Protein AF-A0A4Q2UKL5-F1 (afdb_monomer)

Sequence (74 aa):
MAKLSTQLALRVLLTDDDYLRTWLEAGYTKEDRSRLKYRFDRDQLSLDLMEEILTRCGFTVAVEKQWNRPQKGH

Secondary structure (DSSP, 8-state):
-PPPPHHHHHHHHHH-GGGHHHHHHTT--HHHHHHHHHHHTTT-S-HHHHHHHHHHTT----------------

Mean predicted aligned error: 8.25 Å

Radius of gyration: 15.41 Å; Cα contacts (8 Å, |Δi|>4): 44; chains: 1; bounding box: 28×22×54 Å

pLDDT: mean 82.32, std 19.3, range [34.69, 97.25]

Solvent-accessible surface area (backbone atoms only — not comparable to full-atom values): 4667 Å² total; per-residue (Å²): 133,89,84,69,53,71,68,58,49,50,48,46,56,54,70,39,71,87,34,48,58,45,42,43,75,51,72,48,52,76,65,54,40,53,54,49,41,58,33,50,80,66,72,68,60,54,69,68,58,52,52,51,54,39,45,58,51,71,42,82,80,79,76,80,77,79,74,79,73,80,81,80,78,126

Organism: NCBI:txid2502893

Foldseek 3Di:
DDDDDLLRLLQCCLPPVVNVVLQVVLVDDVVNSVVVNVCSVVVNDDSVRSVVSCVSSVHDPPPPPPDPDPPPDD

Nearest PDB structures (foldseek):
  2o38-assembly1_A  TM=5.738E-01  e=2.774E+00  Rhodopseudomonas palustris CGA009

Structure (mmCIF, N/CA/C/O backbone):
data_AF-A0A4Q2UKL5-F1
#
_entry.id   AF-A0A4Q2UKL5-F1
#
loop_
_atom_site.group_PDB
_atom_site.id
_atom_site.type_symbol
_atom_site.label_atom_id
_atom_site.label_alt_id
_atom_site.label_comp_id
_atom_site.label_asym_id
_atom_site.label_entity_id
_atom_site.label_seq_id
_atom_site.pdbx_PDB_ins_code
_atom_site.Cartn_x
_atom_site.Cartn_y
_atom_site.Cartn_z
_atom_site.occupancy
_atom_site.B_iso_or_equiv
_atom_site.auth_seq_id
_atom_site.auth_comp_id
_atom_site.auth_asym_id
_atom_site.auth_atom_id
_atom_site.pdbx_PDB_model_num
ATOM 1 N N . MET A 1 1 ? -20.498 2.193 2.864 1.00 44.12 1 MET A N 1
ATOM 2 C CA . MET A 1 1 ? -19.132 1.826 2.432 1.00 44.12 1 MET A CA 1
ATOM 3 C C . MET A 1 1 ? -18.646 0.704 3.332 1.00 44.12 1 MET A C 1
ATOM 5 O O . MET A 1 1 ? -18.747 0.852 4.544 1.00 44.12 1 MET A O 1
ATOM 9 N N . ALA A 1 2 ? -18.217 -0.427 2.771 1.00 48.81 2 ALA A N 1
ATOM 10 C CA . ALA A 1 2 ? -17.644 -1.514 3.562 1.00 48.81 2 ALA A CA 1
ATOM 11 C C . ALA A 1 2 ? -16.274 -1.074 4.103 1.00 48.81 2 ALA A C 1
ATOM 13 O O . ALA A 1 2 ? -15.457 -0.560 3.341 1.00 48.81 2 ALA A O 1
ATOM 14 N N . LYS A 1 3 ? -16.036 -1.232 5.409 1.00 57.56 3 LYS A N 1
ATOM 15 C CA . LYS A 1 3 ? -14.713 -1.005 6.003 1.00 57.56 3 LYS A CA 1
ATOM 16 C C . LYS A 1 3 ? -13.880 -2.270 5.795 1.00 57.56 3 LYS A C 1
ATOM 18 O O . LYS A 1 3 ? -14.302 -3.344 6.215 1.00 57.56 3 LYS A O 1
ATOM 23 N N . LEU A 1 4 ? -12.728 -2.151 5.143 1.00 66.19 4 LEU A N 1
ATOM 24 C CA . LEU A 1 4 ? -11.751 -3.238 5.046 1.00 66.19 4 LEU A CA 1
ATOM 25 C C . LEU A 1 4 ? -10.761 -3.119 6.208 1.00 66.19 4 LEU A C 1
ATOM 27 O O . LEU A 1 4 ? -10.424 -2.009 6.620 1.00 66.19 4 LEU A O 1
ATOM 31 N N . SER A 1 5 ? -10.278 -4.251 6.719 1.00 84.12 5 SER A N 1
ATOM 32 C CA . SER A 1 5 ? -9.125 -4.246 7.622 1.00 84.12 5 SER A CA 1
ATOM 33 C C . SER A 1 5 ? -7.870 -3.782 6.872 1.00 84.12 5 SER A C 1
ATOM 35 O O . SER A 1 5 ? -7.769 -3.976 5.658 1.00 84.12 5 SER A O 1
ATOM 37 N N . THR A 1 6 ? -6.888 -3.216 7.583 1.00 86.25 6 THR A N 1
ATOM 38 C CA . THR A 1 6 ? -5.610 -2.755 7.005 1.00 86.25 6 THR A CA 1
ATOM 39 C C . THR A 1 6 ? -4.940 -3.842 6.158 1.00 86.25 6 THR A C 1
ATOM 41 O O . THR A 1 6 ? -4.493 -3.580 5.044 1.00 86.25 6 THR A O 1
ATOM 44 N N . GLN A 1 7 ? -4.954 -5.093 6.630 1.00 88.00 7 GLN A N 1
ATOM 45 C CA . GLN A 1 7 ? -4.407 -6.233 5.889 1.00 88.00 7 GLN A CA 1
ATOM 46 C C . GLN A 1 7 ? -5.165 -6.512 4.587 1.00 88.00 7 GLN A C 1
ATOM 48 O O . GLN A 1 7 ? -4.545 -6.749 3.552 1.00 88.00 7 GLN A O 1
ATOM 53 N N . LEU A 1 8 ? -6.500 -6.483 4.612 1.00 89.19 8 LEU A N 1
ATOM 54 C CA . LEU A 1 8 ? -7.307 -6.757 3.424 1.00 89.19 8 LEU A CA 1
ATOM 55 C C . LEU A 1 8 ? -7.178 -5.634 2.389 1.00 89.19 8 LEU A C 1
ATOM 57 O O . LEU A 1 8 ? -7.036 -5.916 1.202 1.00 89.19 8 LEU A O 1
ATOM 61 N N . ALA A 1 9 ? -7.160 -4.378 2.837 1.00 90.19 9 ALA A N 1
ATOM 62 C CA . ALA A 1 9 ? -6.938 -3.225 1.971 1.00 90.19 9 ALA A CA 1
ATOM 63 C C . ALA A 1 9 ? -5.554 -3.280 1.308 1.00 90.19 9 ALA A C 1
ATOM 65 O O . ALA A 1 9 ? -5.446 -3.112 0.093 1.00 90.19 9 ALA A O 1
ATOM 66 N N . LEU A 1 10 ? -4.504 -3.581 2.082 1.00 93.31 10 LEU A N 1
ATOM 67 C CA . LEU A 1 10 ? -3.153 -3.695 1.537 1.00 93.31 10 LEU A CA 1
ATOM 68 C C . LEU A 1 10 ? -3.039 -4.870 0.561 1.00 93.31 10 LEU A C 1
ATOM 70 O O . LEU A 1 10 ? -2.415 -4.734 -0.488 1.00 93.31 10 LEU A O 1
ATOM 74 N N .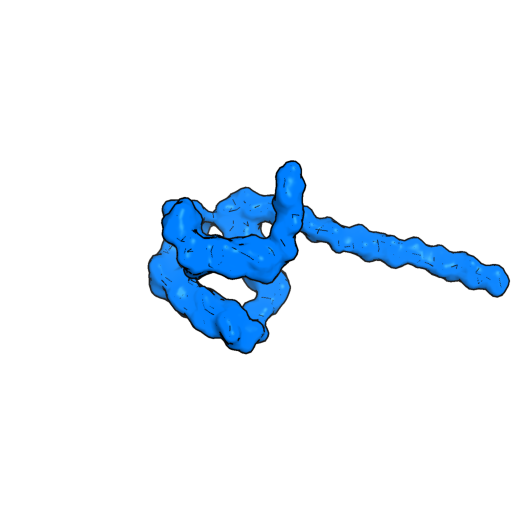 ARG A 1 11 ? -3.676 -6.007 0.862 1.00 93.56 11 ARG A N 1
ATOM 75 C CA . ARG A 1 11 ? -3.712 -7.154 -0.049 1.00 93.56 11 ARG A CA 1
ATOM 76 C C . ARG A 1 11 ? -4.291 -6.763 -1.405 1.00 93.56 11 ARG A C 1
ATOM 78 O O . ARG A 1 11 ? -3.641 -7.011 -2.413 1.00 93.56 11 ARG A O 1
ATOM 85 N N . VAL A 1 12 ? -5.458 -6.116 -1.422 1.00 92.62 12 VAL A N 1
ATOM 86 C CA . VAL A 1 12 ? -6.101 -5.638 -2.658 1.0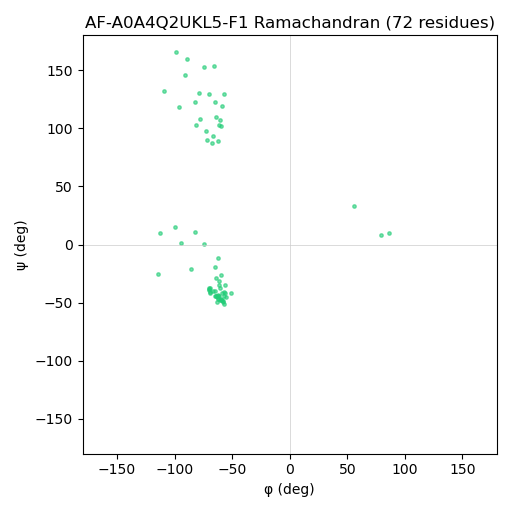0 92.62 12 VAL A CA 1
ATOM 87 C C . VAL A 1 12 ? -5.166 -4.689 -3.413 1.00 92.62 12 VAL A C 1
ATOM 89 O O . VAL A 1 12 ? -4.869 -4.928 -4.581 1.00 92.62 12 VAL A O 1
ATOM 92 N N . LEU A 1 13 ? -4.600 -3.692 -2.728 1.00 93.31 13 LEU A N 1
ATOM 93 C CA . LEU A 1 13 ? -3.656 -2.736 -3.317 1.00 93.31 13 LEU A CA 1
ATOM 94 C C . LEU A 1 13 ? -2.431 -3.415 -3.960 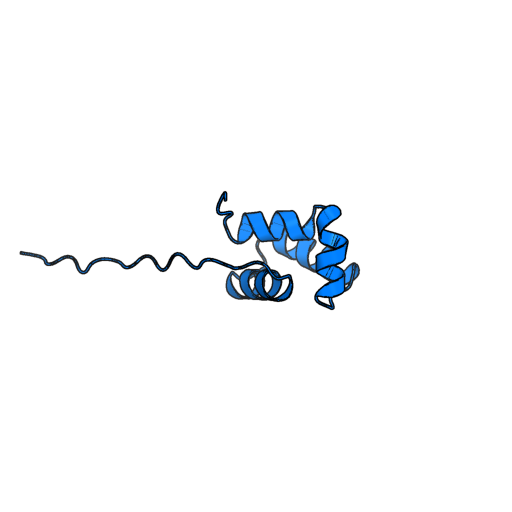1.00 93.31 13 LEU A C 1
ATOM 96 O O . LEU A 1 13 ? -1.930 -2.957 -4.988 1.00 93.31 13 LEU A O 1
ATOM 100 N N . LEU A 1 14 ? -1.938 -4.518 -3.393 1.00 95.50 14 LEU A N 1
ATOM 101 C CA . LEU A 1 14 ? -0.756 -5.228 -3.889 1.00 95.50 14 LEU A CA 1
ATOM 102 C C . LEU A 1 14 ? -1.057 -6.256 -4.990 1.00 95.50 14 LEU A C 1
ATOM 104 O O . LEU A 1 14 ? -0.134 -6.611 -5.723 1.00 95.50 14 LEU A O 1
ATOM 108 N N . THR A 1 15 ? -2.299 -6.736 -5.119 1.00 93.31 15 THR A N 1
ATOM 109 C CA . THR A 1 15 ? -2.640 -7.832 -6.048 1.00 93.31 15 THR A CA 1
ATOM 110 C C . THR A 1 15 ? -3.564 -7.451 -7.192 1.00 93.31 15 THR A C 1
ATOM 112 O O . THR A 1 15 ? -3.550 -8.139 -8.204 1.00 93.31 15 THR A O 1
ATOM 115 N N . ASP A 1 16 ? -4.383 -6.417 -7.032 1.00 93.25 16 ASP A N 1
ATOM 116 C CA . ASP A 1 16 ? -5.403 -6.047 -8.012 1.00 93.25 16 ASP A CA 1
ATOM 117 C C . ASP A 1 16 ? -4.884 -4.950 -8.951 1.00 93.25 16 ASP A C 1
ATOM 119 O O . ASP A 1 16 ? -4.493 -3.864 -8.514 1.00 93.25 16 ASP A O 1
ATOM 123 N N . ASP A 1 17 ? -4.812 -5.242 -10.247 1.00 90.75 17 ASP A N 1
ATOM 124 C CA . ASP A 1 17 ? -4.235 -4.344 -11.249 1.00 90.75 17 ASP A CA 1
ATOM 125 C C . ASP A 1 17 ? -5.011 -3.039 -11.428 1.00 90.75 17 ASP A C 1
ATOM 127 O O . ASP A 1 17 ? -4.403 -2.040 -11.827 1.00 90.75 17 ASP A O 1
ATOM 131 N N . ASP A 1 18 ? -6.277 -2.986 -11.014 1.00 92.88 18 ASP A N 1
ATOM 132 C CA . ASP A 1 18 ? -7.060 -1.747 -11.001 1.00 92.88 18 ASP A CA 1
ATOM 133 C C . ASP A 1 18 ? -6.411 -0.673 -10.106 1.00 92.88 18 ASP A C 1
ATOM 135 O O . ASP A 1 18 ? -6.517 0.528 -10.369 1.00 92.88 18 ASP A O 1
ATOM 139 N N . TYR A 1 19 ? -5.638 -1.091 -9.097 1.00 92.44 19 TYR A N 1
ATOM 140 C CA . TYR A 1 19 ? -4.903 -0.201 -8.195 1.00 92.44 19 TYR A CA 1
ATOM 141 C C . TYR A 1 19 ? -3.453 0.058 -8.615 1.00 92.44 19 TYR A C 1
ATOM 143 O O . TYR A 1 19 ?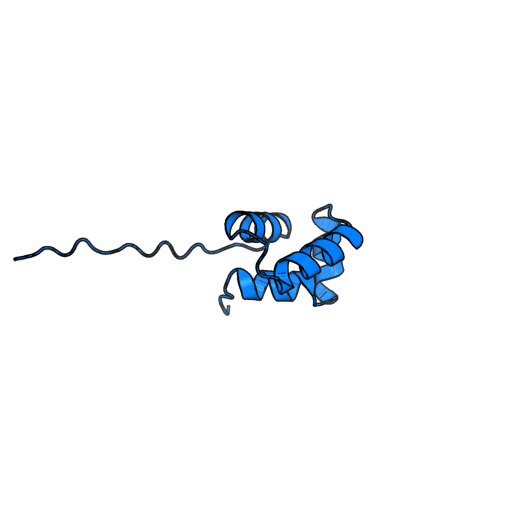 -2.739 0.803 -7.936 1.00 92.44 19 TYR A O 1
ATOM 151 N N . LEU A 1 20 ? -2.988 -0.501 -9.740 1.00 93.44 20 LEU A N 1
ATOM 152 C CA . LEU A 1 20 ? -1.632 -0.248 -10.235 1.00 93.44 20 LEU A CA 1
ATOM 153 C C . LEU A 1 20 ? -1.418 1.240 -10.529 1.00 93.44 20 LEU A C 1
ATOM 155 O O . LEU A 1 20 ? -0.346 1.776 -10.261 1.00 93.44 20 LEU A O 1
ATOM 159 N N . ARG A 1 21 ? -2.437 1.922 -11.056 1.00 92.88 21 ARG A N 1
ATOM 160 C CA . ARG A 1 21 ? -2.357 3.361 -11.314 1.00 92.88 21 ARG A CA 1
ATOM 161 C C . ARG A 1 21 ? -2.180 4.149 -10.016 1.00 92.88 21 ARG A C 1
ATOM 163 O O . ARG A 1 21 ? -1.244 4.935 -9.926 1.00 92.88 21 ARG A O 1
ATOM 170 N N . THR A 1 22 ? -3.013 3.885 -9.010 1.00 93.69 22 THR A N 1
ATOM 171 C CA . THR A 1 22 ? -2.921 4.511 -7.680 1.00 93.69 22 THR A CA 1
ATOM 172 C C . THR A 1 22 ? -1.552 4.279 -7.042 1.00 93.69 22 THR A C 1
ATOM 174 O O . THR A 1 22 ? -0.962 5.196 -6.478 1.00 93.69 22 THR A O 1
ATOM 177 N N . TRP A 1 23 ? -1.010 3.068 -7.184 1.00 95.19 23 TRP A N 1
ATOM 178 C CA . TRP 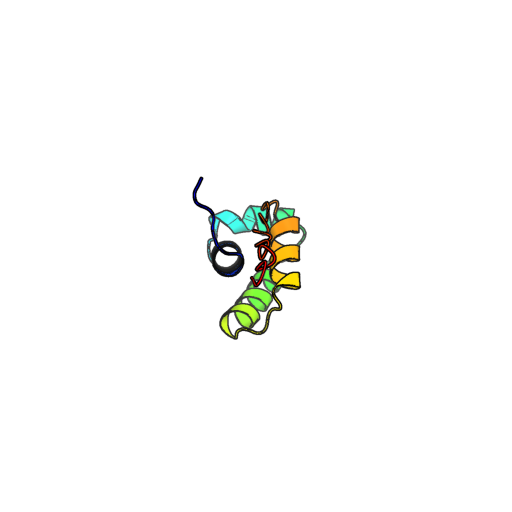A 1 23 ? 0.321 2.709 -6.702 1.00 95.19 23 TRP A CA 1
ATOM 179 C C . TRP A 1 23 ? 1.435 3.561 -7.328 1.00 95.19 23 TRP A C 1
ATOM 181 O O . TRP A 1 23 ? 2.302 4.077 -6.623 1.00 95.19 23 TRP A O 1
ATOM 191 N N . LEU A 1 24 ? 1.401 3.727 -8.653 1.00 95.06 24 LEU A N 1
ATOM 192 C CA . LEU A 1 24 ? 2.383 4.527 -9.388 1.00 95.06 24 LEU A CA 1
ATOM 193 C C . LEU A 1 24 ? 2.222 6.030 -9.106 1.00 95.06 24 LEU A C 1
ATOM 195 O O . LEU A 1 24 ? 3.219 6.731 -8.951 1.00 95.06 24 LEU A O 1
ATOM 199 N N . GLU A 1 25 ? 0.985 6.523 -8.995 1.00 94.44 25 GLU A N 1
ATOM 200 C CA . GLU A 1 25 ? 0.687 7.919 -8.636 1.00 94.44 25 GLU A CA 1
ATOM 201 C C . GLU A 1 25 ? 1.159 8.264 -7.211 1.00 94.44 25 GLU A C 1
ATOM 203 O O . GLU A 1 25 ? 1.571 9.394 -6.961 1.00 94.44 25 GLU A O 1
ATOM 208 N N . ALA A 1 26 ? 1.205 7.282 -6.303 1.00 93.75 26 ALA A N 1
ATOM 209 C CA . ALA A 1 26 ? 1.797 7.417 -4.968 1.00 93.75 26 ALA A CA 1
ATOM 210 C C . ALA A 1 26 ? 3.345 7.432 -4.962 1.00 93.75 26 ALA A C 1
ATOM 212 O O . ALA A 1 26 ? 3.963 7.530 -3.898 1.00 93.75 26 ALA A O 1
ATOM 213 N N . GLY A 1 27 ? 3.986 7.342 -6.134 1.00 95.56 27 GLY A N 1
ATOM 214 C CA . GLY A 1 27 ? 5.439 7.431 -6.304 1.00 95.56 27 GLY A CA 1
ATOM 215 C C . GLY A 1 27 ? 6.191 6.112 -6.123 1.00 95.56 27 GLY A C 1
ATOM 216 O O . GLY A 1 27 ? 7.420 6.119 -6.058 1.00 95.56 27 GLY A O 1
ATOM 217 N N . TYR A 1 28 ? 5.485 4.983 -6.038 1.00 96.38 28 TYR A N 1
ATOM 218 C CA . TYR A 1 28 ? 6.104 3.663 -5.957 1.00 96.38 28 TYR A CA 1
ATOM 219 C C . TYR A 1 28 ? 6.358 3.055 -7.338 1.00 96.38 28 TYR A C 1
ATOM 221 O O . TYR A 1 28 ? 5.718 3.397 -8.331 1.00 96.38 28 TYR A O 1
ATOM 229 N N . THR A 1 29 ? 7.267 2.083 -7.403 1.00 97.12 29 THR A N 1
ATOM 230 C CA . THR A 1 29 ? 7.564 1.326 -8.627 1.00 97.12 29 THR A CA 1
ATOM 231 C C . THR A 1 29 ? 6.846 -0.02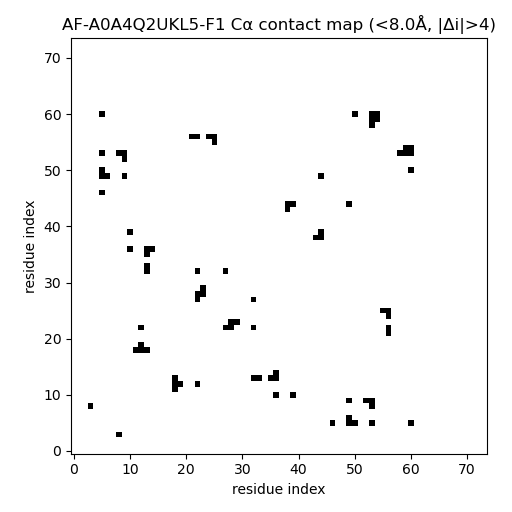9 -8.663 1.00 97.12 29 THR A C 1
ATOM 233 O O . THR A 1 29 ? 6.376 -0.545 -7.647 1.00 97.12 29 THR A O 1
ATOM 236 N N . LYS A 1 30 ? 6.794 -0.672 -9.839 1.00 95.31 30 LYS A N 1
ATOM 237 C CA . LYS A 1 30 ? 6.307 -2.064 -9.962 1.00 95.31 30 LYS A CA 1
ATOM 238 C C . LYS A 1 30 ? 7.158 -3.057 -9.157 1.00 95.31 30 LYS A C 1
ATOM 240 O O . LYS A 1 30 ? 6.643 -4.061 -8.658 1.00 95.31 30 LYS A O 1
ATOM 245 N N . GLU A 1 31 ? 8.449 -2.769 -9.019 1.00 97.25 31 GLU A N 1
ATOM 246 C CA . GLU A 1 31 ? 9.377 -3.572 -8.225 1.00 97.25 31 GLU A CA 1
ATOM 247 C C . GLU A 1 31 ? 9.077 -3.442 -6.727 1.00 97.25 31 GLU A C 1
ATOM 249 O O . GLU A 1 31 ? 9.001 -4.456 -6.030 1.00 97.25 31 GLU A O 1
ATOM 254 N N . ASP A 1 32 ? 8.770 -2.228 -6.250 1.00 96.62 32 ASP A N 1
ATOM 255 C CA . ASP A 1 32 ? 8.303 -2.006 -4.876 1.00 96.62 32 ASP A CA 1
ATOM 256 C C . ASP A 1 32 ? 7.052 -2.822 -4.572 1.00 96.62 32 ASP A C 1
ATOM 258 O O . ASP A 1 32 ? 6.990 -3.476 -3.530 1.00 96.62 32 ASP A O 1
ATOM 262 N N . ARG A 1 33 ? 6.087 -2.837 -5.503 1.00 95.88 33 ARG A N 1
ATOM 263 C CA . ARG A 1 33 ? 4.843 -3.609 -5.367 1.00 95.88 33 ARG A CA 1
ATOM 264 C C . ARG A 1 33 ? 5.133 -5.096 -5.198 1.00 95.88 33 ARG A C 1
ATOM 266 O O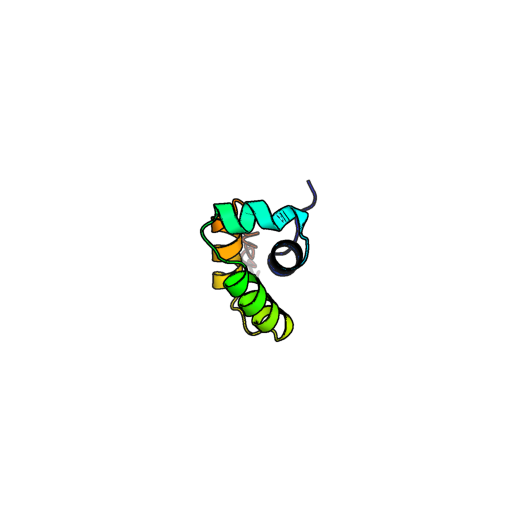 . ARG A 1 33 ? 4.621 -5.730 -4.280 1.00 95.88 33 ARG A O 1
ATOM 273 N N . SER A 1 34 ? 6.005 -5.638 -6.048 1.00 96.50 34 SER A N 1
ATOM 274 C CA . SER A 1 34 ? 6.389 -7.055 -6.030 1.00 96.50 34 SER A CA 1
ATOM 275 C C . SER A 1 34 ? 7.123 -7.428 -4.738 1.00 96.50 34 SER A C 1
ATOM 277 O O . SER A 1 34 ? 6.806 -8.435 -4.101 1.00 96.50 34 SER A O 1
ATOM 279 N N . ARG A 1 35 ? 8.062 -6.582 -4.301 1.00 96.94 35 ARG A N 1
ATOM 280 C CA . ARG A 1 35 ? 8.820 -6.756 -3.056 1.00 96.94 35 ARG A CA 1
ATOM 281 C C . ARG A 1 35 ? 7.923 -6.681 -1.821 1.00 96.94 35 ARG A C 1
ATOM 283 O O . ARG A 1 35 ? 8.066 -7.496 -0.910 1.00 96.94 35 ARG A O 1
ATOM 290 N N . LEU A 1 36 ? 7.004 -5.719 -1.774 1.00 96.31 36 LEU A N 1
ATOM 291 C CA . LEU A 1 36 ? 6.077 -5.554 -0.654 1.00 96.31 36 LEU A CA 1
ATOM 292 C C . LEU A 1 36 ? 5.041 -6.672 -0.612 1.00 96.31 36 LEU A C 1
ATOM 294 O O . LEU A 1 36 ? 4.779 -7.182 0.472 1.00 96.31 36 LEU A O 1
ATOM 298 N N . LYS A 1 37 ? 4.550 -7.139 -1.766 1.00 96.44 37 LYS A N 1
ATOM 299 C CA . LYS A 1 37 ? 3.707 -8.337 -1.851 1.00 96.44 37 LYS A CA 1
ATOM 300 C C . LYS A 1 37 ? 4.411 -9.563 -1.271 1.00 96.44 37 LYS A C 1
ATOM 302 O O . LYS A 1 37 ? 3.846 -10.244 -0.426 1.00 96.44 37 LYS A O 1
ATOM 307 N N . TYR A 1 38 ? 5.663 -9.808 -1.658 1.00 97.00 38 TYR A N 1
ATOM 308 C CA . TYR A 1 38 ? 6.440 -10.933 -1.127 1.00 97.00 38 TYR A CA 1
ATOM 309 C C . TYR A 1 38 ? 6.606 -10.880 0.399 1.00 97.00 38 TYR A C 1
ATOM 311 O O . TYR A 1 38 ? 6.494 -11.902 1.074 1.00 97.00 38 TYR A O 1
ATOM 319 N N . ARG A 1 39 ? 6.865 -9.690 0.955 1.00 96.69 39 ARG A N 1
ATOM 320 C CA . ARG A 1 39 ? 6.972 -9.493 2.409 1.00 96.69 39 ARG A CA 1
ATOM 321 C C . ARG A 1 39 ? 5.623 -9.633 3.112 1.00 96.69 39 ARG A C 1
ATOM 323 O O . ARG A 1 39 ? 5.574 -10.189 4.204 1.00 96.69 39 ARG A O 1
ATOM 330 N N . PHE A 1 40 ? 4.551 -9.140 2.496 1.00 95.12 40 PHE A N 1
ATOM 331 C CA . PHE A 1 40 ? 3.189 -9.251 3.012 1.00 95.12 40 PHE A CA 1
ATOM 332 C C . PHE A 1 40 ? 2.750 -10.715 3.118 1.00 95.12 40 PHE A C 1
ATOM 334 O O . PHE A 1 40 ? 2.311 -11.132 4.180 1.00 95.12 40 PHE A O 1
ATOM 341 N N . ASP A 1 41 ? 2.979 -11.515 2.070 1.00 94.19 41 ASP A N 1
ATOM 342 C CA . ASP A 1 41 ? 2.636 -12.948 2.020 1.00 94.19 41 ASP A CA 1
ATOM 343 C C . ASP A 1 41 ? 3.391 -13.797 3.073 1.00 94.19 41 ASP A C 1
ATOM 345 O O . ASP A 1 41 ? 3.077 -14.968 3.275 1.00 94.19 41 ASP A O 1
ATOM 349 N N . ARG A 1 42 ? 4.406 -13.221 3.730 1.00 95.31 42 ARG A N 1
ATOM 350 C CA . ARG A 1 42 ? 5.227 -13.850 4.777 1.00 95.31 42 ARG A CA 1
ATOM 351 C C . ARG A 1 42 ? 5.029 -13.225 6.159 1.00 95.31 42 ARG A C 1
ATOM 353 O O . ARG A 1 42 ? 5.846 -13.474 7.044 1.00 95.31 42 ARG A O 1
ATOM 360 N N . ASP A 1 43 ? 4.025 -12.364 6.318 1.00 93.06 43 ASP A N 1
ATOM 361 C CA . ASP A 1 43 ? 3.756 -11.622 7.554 1.00 93.06 43 ASP A CA 1
ATOM 362 C C . ASP A 1 43 ? 4.963 -10.783 8.040 1.00 93.06 43 ASP A C 1
ATOM 364 O O . ASP A 1 43 ? 5.183 -10.585 9.233 1.00 93.06 43 ASP A O 1
ATOM 368 N N . GLN A 1 44 ? 5.772 -10.259 7.107 1.00 95.75 44 GLN A N 1
ATOM 369 C CA . GLN A 1 44 ? 6.997 -9.482 7.388 1.00 95.75 44 GLN A CA 1
ATOM 370 C C . GLN A 1 44 ? 6.808 -7.957 7.294 1.00 95.75 44 GLN A C 1
ATOM 372 O O . GLN A 1 44 ? 7.786 -7.202 7.172 1.00 95.75 44 GLN A O 1
ATOM 377 N N . LEU A 1 45 ? 5.561 -7.489 7.283 1.00 93.25 45 LEU A N 1
ATOM 378 C CA . LEU A 1 45 ? 5.220 -6.068 7.303 1.00 93.25 45 LEU A CA 1
ATOM 379 C C . LEU A 1 45 ? 4.616 -5.716 8.663 1.00 93.25 45 LEU A C 1
ATOM 381 O O . LEU A 1 45 ? 3.727 -6.411 9.148 1.00 93.25 45 LEU A O 1
ATOM 385 N N . SER A 1 46 ? 5.099 -4.635 9.276 1.00 92.31 46 SER A N 1
ATOM 386 C CA . SER A 1 46 ? 4.483 -4.075 10.479 1.00 92.31 46 SER A CA 1
ATOM 387 C C . SER A 1 46 ? 3.188 -3.352 10.122 1.00 92.31 46 SER A C 1
ATOM 389 O O . SER A 1 46 ? 3.059 -2.828 9.015 1.00 92.31 46 SER A O 1
ATOM 391 N N . LEU A 1 47 ? 2.250 -3.284 11.072 1.00 88.50 47 LEU A N 1
ATOM 392 C CA . LEU A 1 47 ? 0.986 -2.567 10.890 1.00 88.50 47 LEU A CA 1
ATOM 393 C C . LEU A 1 47 ? 1.221 -1.105 10.477 1.00 88.50 47 LEU A C 1
ATOM 395 O O . LEU A 1 47 ? 0.638 -0.666 9.493 1.00 88.50 47 LEU A O 1
ATOM 399 N N . ASP A 1 48 ? 2.153 -0.411 11.134 1.00 90.62 48 ASP A N 1
ATOM 400 C CA . ASP A 1 48 ? 2.499 0.985 10.827 1.00 90.62 48 ASP A CA 1
ATOM 401 C C . ASP A 1 48 ? 2.919 1.179 9.363 1.00 90.62 48 ASP A C 1
ATOM 403 O O . ASP A 1 48 ? 2.492 2.121 8.699 1.00 90.62 48 ASP A O 1
ATOM 407 N N . LEU A 1 49 ? 3.720 0.250 8.826 1.00 92.81 49 LEU A N 1
ATOM 408 C CA . LEU A 1 49 ? 4.152 0.304 7.432 1.00 92.81 49 LEU A CA 1
ATOM 409 C C . LEU A 1 49 ? 2.982 0.038 6.475 1.00 92.81 49 LEU A C 1
ATOM 411 O O . LEU A 1 49 ? 2.895 0.668 5.423 1.00 92.81 49 LEU A O 1
ATOM 415 N N . MET A 1 50 ? 2.072 -0.878 6.826 1.00 92.56 50 MET A N 1
ATOM 416 C CA . MET A 1 50 ? 0.863 -1.112 6.030 1.00 92.56 50 MET A CA 1
ATOM 417 C C . MET A 1 50 ? -0.014 0.146 5.974 1.00 92.56 50 MET A C 1
ATOM 419 O O . ME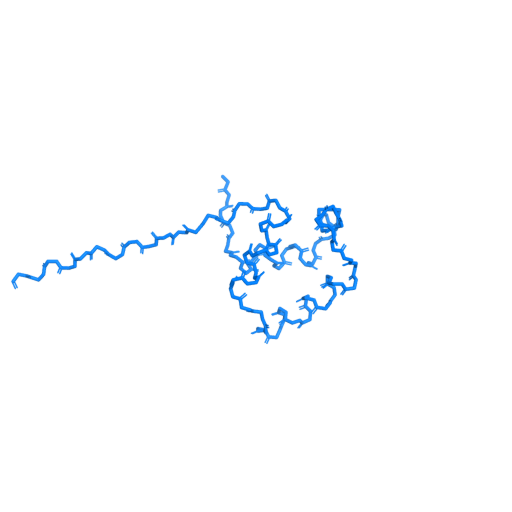T A 1 50 ? -0.502 0.510 4.904 1.00 92.56 50 MET A O 1
ATOM 423 N N . GLU A 1 51 ? -0.190 0.825 7.109 1.00 91.25 51 GLU A N 1
ATOM 424 C CA . GLU A 1 51 ? -0.973 2.058 7.212 1.00 91.25 51 GLU A CA 1
ATOM 425 C C . GLU A 1 51 ? -0.327 3.225 6.459 1.00 91.25 51 GLU A C 1
ATOM 427 O O . GLU A 1 51 ? -1.032 3.968 5.771 1.00 91.25 51 GLU A O 1
ATOM 432 N N . GLU A 1 52 ? 1.002 3.361 6.516 1.00 93.12 52 GLU A N 1
ATOM 433 C CA . GLU A 1 52 ? 1.742 4.376 5.757 1.00 93.12 52 GLU A CA 1
ATOM 434 C C . GLU A 1 52 ? 1.527 4.205 4.247 1.00 93.12 52 GLU A C 1
ATOM 436 O O . GLU A 1 52 ? 1.195 5.168 3.550 1.00 93.12 52 GLU A O 1
ATOM 441 N N . ILE A 1 53 ? 1.670 2.973 3.744 1.00 93.94 53 ILE A N 1
ATOM 442 C CA . ILE A 1 53 ? 1.488 2.652 2.321 1.00 93.94 53 ILE A CA 1
ATOM 443 C C . ILE A 1 53 ? 0.062 2.989 1.874 1.00 93.94 53 ILE A C 1
ATOM 445 O O . ILE A 1 53 ? -0.131 3.644 0.847 1.00 93.94 53 ILE A O 1
ATOM 449 N N . LEU A 1 54 ? -0.938 2.565 2.651 1.00 92.88 54 LEU A N 1
ATOM 450 C CA . LEU A 1 54 ? -2.346 2.828 2.360 1.00 92.88 54 LEU A CA 1
ATOM 451 C C . LEU A 1 54 ? -2.644 4.331 2.352 1.00 92.88 54 LEU A C 1
ATOM 453 O O . LEU A 1 54 ? -3.270 4.823 1.414 1.00 92.88 54 LEU A O 1
ATOM 457 N N . THR A 1 55 ? -2.128 5.069 3.335 1.00 92.12 55 THR A N 1
ATOM 458 C CA . THR A 1 55 ? -2.301 6.525 3.431 1.00 92.12 55 THR A CA 1
ATOM 459 C C . THR A 1 55 ? -1.672 7.244 2.237 1.00 92.12 55 THR A C 1
ATOM 461 O O . THR A 1 55 ? -2.310 8.107 1.635 1.00 92.12 55 THR A O 1
ATOM 464 N N . ARG A 1 56 ? -0.455 6.857 1.828 1.00 92.62 56 ARG A N 1
ATOM 465 C CA . ARG A 1 56 ? 0.201 7.396 0.621 1.00 92.62 56 ARG A CA 1
ATOM 466 C C . ARG A 1 56 ? -0.585 7.113 -0.656 1.00 92.62 56 ARG A C 1
ATOM 468 O O . ARG A 1 56 ? -0.612 7.953 -1.546 1.00 92.62 56 ARG A O 1
ATOM 475 N N . CYS A 1 57 ? -1.250 5.964 -0.727 1.00 91.19 57 CYS A N 1
ATOM 476 C CA . CYS A 1 57 ? -2.115 5.593 -1.847 1.00 91.19 57 CYS A CA 1
ATOM 477 C C . CYS A 1 57 ? -3.528 6.205 -1.756 1.00 91.19 57 CYS A C 1
ATOM 479 O O . CYS A 1 57 ? -4.416 5.806 -2.503 1.00 91.19 57 CYS A O 1
ATOM 481 N N . GLY A 1 58 ? -3.760 7.156 -0.843 1.00 86.81 58 GLY A N 1
ATOM 482 C CA . GLY A 1 58 ? -5.027 7.879 -0.720 1.00 86.81 58 GLY A CA 1
ATOM 483 C C . GLY A 1 58 ? -6.134 7.116 0.013 1.00 86.81 58 GLY A C 1
ATOM 484 O O . GLY A 1 58 ? -7.272 7.586 0.062 1.00 86.81 58 GLY A O 1
ATOM 485 N N . PHE A 1 59 ? -5.835 5.963 0.615 1.00 84.06 59 PHE A N 1
ATOM 486 C CA . PHE A 1 59 ? -6.797 5.247 1.445 1.00 84.06 59 PHE A CA 1
ATOM 487 C C . PHE A 1 59 ? -6.881 5.907 2.820 1.00 84.06 59 PHE A C 1
ATOM 489 O O . PHE A 1 59 ? -5.877 6.132 3.492 1.00 84.06 59 PHE A O 1
ATOM 496 N N . THR A 1 60 ? -8.101 6.183 3.277 1.00 75.62 60 THR A N 1
ATOM 497 C CA . THR A 1 60 ? -8.324 6.627 4.656 1.00 75.62 60 THR A CA 1
ATOM 498 C C . THR A 1 60 ? -8.348 5.405 5.567 1.00 75.62 60 THR A C 1
ATOM 500 O O . THR A 1 60 ? -9.344 4.679 5.614 1.00 75.62 60 THR A O 1
ATOM 503 N N . VAL A 1 61 ? -7.260 5.170 6.300 1.00 63.75 61 VAL A N 1
ATOM 504 C CA . VAL A 1 61 ? -7.231 4.160 7.363 1.00 63.75 61 VAL A CA 1
ATOM 505 C C . VAL A 1 61 ? -8.054 4.702 8.532 1.00 63.75 61 VAL A C 1
ATOM 507 O O . VAL A 1 61 ? -7.594 5.531 9.317 1.00 63.75 61 VAL A O 1
ATOM 510 N N . ALA A 1 62 ? -9.316 4.284 8.632 1.00 57.56 62 ALA A N 1
ATOM 511 C CA . ALA A 1 62 ? -10.126 4.575 9.804 1.00 57.56 62 ALA A CA 1
ATOM 512 C C . ALA A 1 62 ? -9.609 3.714 10.959 1.00 57.56 62 ALA A C 1
ATOM 514 O O . ALA A 1 62 ? -10.057 2.585 11.142 1.00 57.56 62 ALA A O 1
ATOM 515 N N . VAL A 1 63 ? -8.647 4.237 11.720 1.00 54.47 63 VAL A N 1
ATOM 516 C CA . VAL A 1 63 ? -8.199 3.621 12.969 1.00 54.47 63 VAL A CA 1
ATOM 517 C C . VAL A 1 63 ? -9.417 3.558 13.888 1.00 54.47 63 VAL A C 1
ATOM 519 O O . VAL A 1 63 ? -9.824 4.572 14.462 1.00 54.47 63 VAL A O 1
ATOM 522 N N . GLU A 1 64 ? -10.048 2.390 14.018 1.00 47.97 64 GLU A N 1
ATOM 523 C CA . GLU A 1 64 ? -11.001 2.157 15.098 1.00 47.97 64 GLU A CA 1
ATOM 524 C C . GLU A 1 64 ? -10.201 2.157 16.398 1.00 47.97 64 GLU A C 1
ATOM 526 O O . GLU A 1 64 ? -9.728 1.128 16.873 1.00 47.97 64 GLU A O 1
ATOM 531 N N . LYS A 1 65 ? -10.009 3.351 16.972 1.00 42.09 65 LYS A N 1
ATOM 532 C CA . LYS A 1 65 ? -9.542 3.507 18.347 1.00 42.09 65 LYS A CA 1
ATOM 533 C C . LYS A 1 65 ? -10.606 2.885 19.247 1.00 42.09 65 LYS A C 1
ATOM 535 O O . LYS A 1 65 ? -11.548 3.563 19.656 1.00 42.09 65 LYS A O 1
ATOM 540 N N . GLN A 1 66 ? -10.485 1.589 19.528 1.00 38.78 66 GLN A N 1
ATOM 541 C CA . GLN A 1 66 ? -1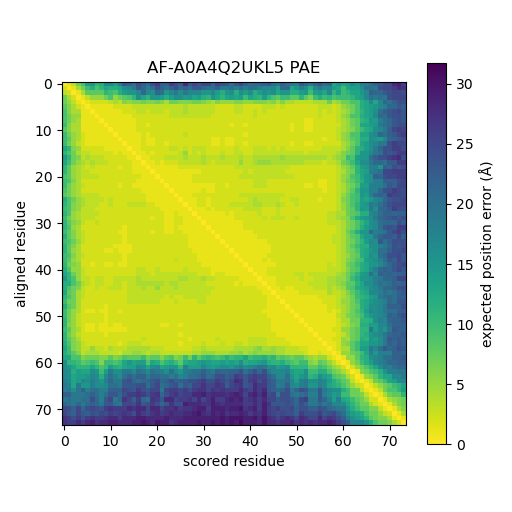1.250 0.954 20.591 1.00 38.78 66 GLN A CA 1
ATOM 542 C C . GLN A 1 66 ? -10.887 1.646 21.905 1.00 38.78 66 GLN A C 1
ATOM 544 O O . GLN A 1 66 ? -9.792 1.488 22.440 1.00 38.78 66 GLN A O 1
ATOM 549 N N . TRP A 1 67 ? -11.815 2.447 22.420 1.00 34.69 67 TRP A N 1
ATOM 550 C CA . TRP A 1 67 ? -11.753 2.917 23.793 1.00 34.69 67 TRP A CA 1
ATOM 551 C C . TRP A 1 67 ? -12.213 1.781 24.700 1.00 34.69 67 TRP A C 1
ATOM 553 O O . TRP A 1 67 ? -13.406 1.480 24.771 1.00 34.69 67 TRP A O 1
ATOM 563 N N . ASN A 1 68 ? -11.277 1.174 25.429 1.00 49.97 68 ASN A N 1
ATOM 564 C CA . ASN A 1 68 ? -11.640 0.393 26.603 1.00 49.97 68 ASN A CA 1
ATOM 565 C C . ASN A 1 68 ? -12.265 1.356 27.616 1.00 49.97 68 ASN A C 1
ATOM 567 O O . ASN A 1 68 ? -11.596 2.228 28.173 1.00 49.97 68 ASN A O 1
ATOM 571 N N . ARG A 1 69 ? -13.578 1.227 27.821 1.00 38.34 69 ARG A N 1
ATOM 572 C CA . ARG A 1 69 ? -14.285 1.924 28.896 1.00 38.34 69 ARG A CA 1
ATOM 573 C C . ARG A 1 69 ? -13.607 1.512 30.212 1.00 38.34 69 ARG A C 1
ATOM 575 O O . ARG A 1 69 ? -13.450 0.308 30.417 1.00 38.34 69 ARG A O 1
ATOM 582 N N . PRO A 1 70 ? -13.202 2.438 31.100 1.00 49.06 70 PRO A N 1
ATOM 583 C CA . PRO A 1 70 ? -12.686 2.034 32.399 1.00 49.06 70 PRO A CA 1
ATOM 584 C C . PRO A 1 70 ? -13.780 1.227 33.102 1.00 49.06 70 PRO A C 1
ATOM 586 O O . PRO A 1 70 ? -14.892 1.725 33.306 1.00 49.06 70 PRO A O 1
ATOM 589 N N . GLN A 1 71 ? -13.486 -0.036 33.416 1.00 53.50 71 GLN A N 1
ATOM 590 C CA . GLN A 1 71 ? -14.319 -0.822 34.312 1.00 53.50 71 GLN A CA 1
ATOM 591 C C . GLN A 1 71 ? -14.296 -0.099 35.658 1.00 53.50 71 GLN A C 1
ATOM 593 O O . GLN A 1 71 ? -13.310 -0.154 36.388 1.00 53.50 71 GLN A O 1
ATOM 598 N N . LYS A 1 72 ? -15.371 0.630 35.976 1.00 51.03 72 LYS A N 1
ATOM 599 C CA . LYS A 1 72 ? -15.648 1.007 37.360 1.00 51.03 72 LYS A CA 1
ATOM 600 C C . LYS A 1 72 ? -15.958 -0.292 38.098 1.00 51.03 72 LYS A C 1
ATOM 602 O O . LYS A 1 72 ? -17.082 -0.780 38.035 1.00 51.03 72 LYS A O 1
ATOM 607 N N . GLY A 1 73 ? -14.927 -0.876 38.703 1.00 55.81 73 GLY A N 1
ATOM 608 C CA . GLY A 1 73 ? -15.080 -1.910 39.715 1.00 55.81 73 GLY A CA 1
ATOM 609 C C . GLY A 1 73 ? -15.774 -1.298 40.926 1.00 55.81 73 GLY A C 1
ATOM 610 O O . GLY A 1 73 ? -15.338 -0.257 41.420 1.00 55.81 73 GLY A O 1
ATOM 611 N N . HIS A 1 74 ? -16.899 -1.909 41.279 1.00 39.97 74 HIS A N 1
ATOM 612 C CA . HIS A 1 74 ? -17.695 -1.675 42.478 1.00 39.97 74 HIS A CA 1
ATOM 613 C C . HIS A 1 74 ? -16.976 -2.193 43.726 1.00 39.97 74 HIS A C 1
ATOM 615 O O . HIS A 1 74 ? -16.225 -3.186 43.584 1.00 39.97 74 HIS A O 1
#